Protein AF-A0A2U3B488-F1 (afdb_monomer)

Structure (mmCIF, N/CA/C/O backbone):
data_AF-A0A2U3B488-F1
#
_entry.id   AF-A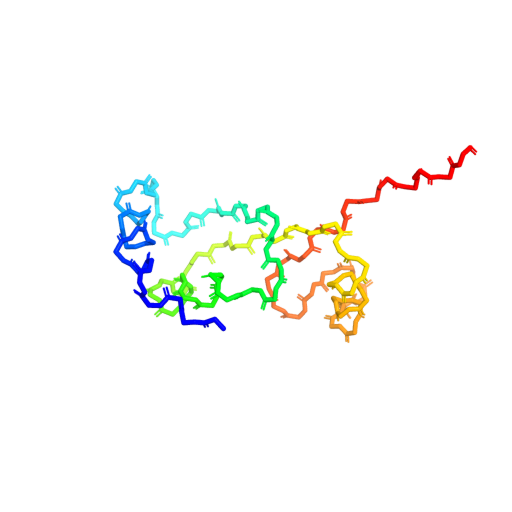0A2U3B488-F1
#
loop_
_atom_site.group_PDB
_atom_site.id
_atom_site.type_symbol
_atom_site.label_atom_id
_atom_site.label_alt_id
_atom_site.label_comp_id
_atom_site.label_asym_id
_atom_site.label_entity_id
_atom_site.label_seq_id
_atom_site.pdbx_PDB_ins_code
_atom_site.Cartn_x
_atom_site.Cartn_y
_atom_site.Cartn_z
_atom_site.occupancy
_atom_site.B_iso_or_equiv
_atom_site.auth_seq_id
_atom_site.auth_comp_id
_atom_site.auth_asym_id
_atom_site.auth_atom_id
_atom_site.pdbx_PDB_model_num
ATOM 1 N N .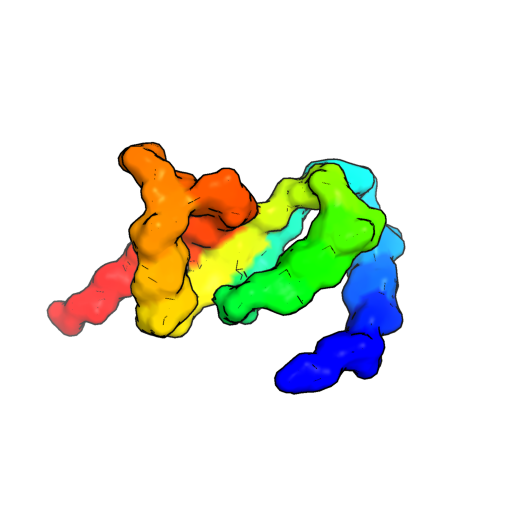 MET A 1 1 ? -6.171 1.213 -18.706 1.00 57.28 1 MET A N 1
ATOM 2 C CA . MET A 1 1 ? -6.682 -0.146 -18.449 1.00 57.28 1 MET A CA 1
ATOM 3 C C . MET A 1 1 ? -7.972 0.014 -17.700 1.00 57.28 1 MET A C 1
ATOM 5 O O . MET A 1 1 ? -8.002 0.814 -16.772 1.00 57.28 1 MET A O 1
ATOM 9 N N . ASP A 1 2 ? -8.992 -0.693 -18.153 1.00 66.81 2 ASP A N 1
ATOM 10 C CA . ASP A 1 2 ? -10.218 -0.872 -17.398 1.00 66.81 2 ASP A CA 1
ATOM 11 C C . ASP A 1 2 ? -9.978 -2.031 -16.422 1.00 66.81 2 ASP A C 1
ATOM 13 O O . ASP A 1 2 ? -9.640 -3.136 -16.851 1.00 66.81 2 ASP A O 1
ATOM 17 N N . PHE A 1 3 ? -9.989 -1.739 -15.123 1.00 72.31 3 PHE A N 1
ATOM 18 C CA . PHE A 1 3 ? -9.717 -2.731 -14.079 1.00 72.31 3 PHE A CA 1
ATOM 19 C C . PHE A 1 3 ? -11.003 -3.372 -13.558 1.00 72.31 3 PHE A C 1
ATOM 21 O O . PHE A 1 3 ? -10.911 -4.337 -12.800 1.00 72.31 3 PHE A O 1
ATOM 28 N N . ASP A 1 4 ? -12.171 -2.896 -14.002 1.00 79.56 4 ASP A N 1
ATOM 29 C CA . ASP A 1 4 ? -13.457 -3.309 -13.447 1.00 79.56 4 ASP A CA 1
ATOM 30 C C . ASP A 1 4 ? -13.747 -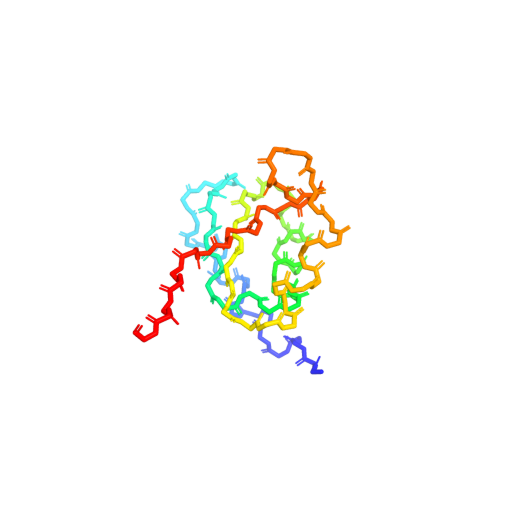4.793 -13.688 1.00 79.56 4 ASP A C 1
ATOM 32 O O . ASP A 1 4 ? -14.383 -5.443 -12.862 1.00 79.56 4 ASP A O 1
ATOM 36 N N . LEU A 1 5 ? -13.173 -5.363 -14.753 1.00 86.06 5 LEU A N 1
ATOM 37 C CA . LEU A 1 5 ? -13.244 -6.794 -15.062 1.00 86.06 5 LEU A CA 1
ATOM 38 C C . LEU A 1 5 ? -12.681 -7.690 -13.942 1.00 86.06 5 LEU A C 1
ATOM 40 O O . LEU A 1 5 ? -13.052 -8.856 -13.848 1.00 86.06 5 LEU A O 1
ATOM 44 N N . TYR A 1 6 ? -11.777 -7.169 -13.110 1.00 87.50 6 TYR A N 1
ATOM 45 C CA . TYR A 1 6 ? -11.136 -7.923 -12.031 1.00 87.50 6 TYR A CA 1
ATOM 46 C C . TYR A 1 6 ? -11.738 -7.625 -10.655 1.00 87.50 6 TYR A C 1
ATOM 48 O O . TYR A 1 6 ? -11.307 -8.236 -9.675 1.00 87.50 6 TYR A O 1
ATOM 56 N N . ASN A 1 7 ? -12.729 -6.731 -10.561 1.00 88.69 7 ASN A N 1
ATOM 57 C CA . ASN A 1 7 ? -13.302 -6.315 -9.279 1.00 88.69 7 ASN A CA 1
ATOM 58 C C . ASN A 1 7 ? -13.834 -7.503 -8.474 1.00 88.69 7 ASN A C 1
ATOM 60 O O . ASN A 1 7 ? -13.557 -7.573 -7.282 1.00 88.69 7 ASN A O 1
ATOM 64 N N . ASP A 1 8 ? -14.458 -8.488 -9.122 1.00 91.88 8 ASP A N 1
ATOM 65 C CA . ASP A 1 8 ? -14.940 -9.703 -8.452 1.00 91.88 8 ASP A CA 1
ATOM 66 C C . ASP A 1 8 ? -13.798 -10.500 -7.796 1.00 91.88 8 ASP A C 1
ATOM 68 O O . ASP A 1 8 ? -13.950 -11.041 -6.703 1.00 91.88 8 ASP A O 1
ATOM 72 N N . THR A 1 9 ? -12.613 -10.536 -8.420 1.00 92.69 9 THR A N 1
ATOM 73 C CA . THR A 1 9 ? -11.436 -11.212 -7.843 1.00 92.69 9 THR A CA 1
ATOM 74 C C . THR A 1 9 ? -10.854 -10.445 -6.658 1.00 92.69 9 THR A C 1
ATOM 76 O O . THR A 1 9 ? -10.379 -11.051 -5.698 1.00 92.69 9 THR A O 1
ATOM 79 N N . PHE A 1 10 ? -10.917 -9.112 -6.694 1.00 91.31 1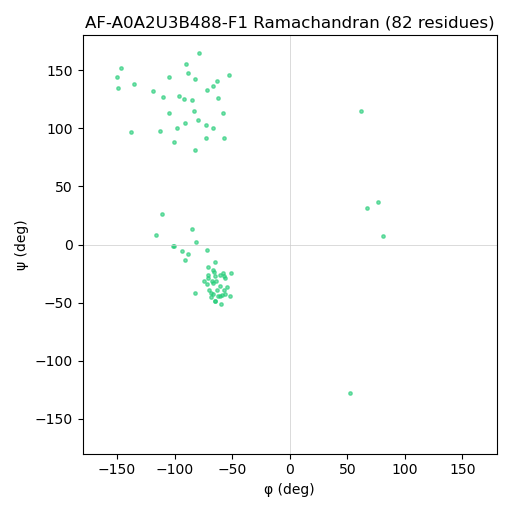0 PHE A N 1
ATOM 80 C CA . PHE A 1 10 ? -10.512 -8.265 -5.576 1.00 91.31 10 PHE A CA 1
ATOM 81 C C . PHE A 1 10 ? -11.541 -8.289 -4.443 1.00 91.31 10 PHE A C 1
ATOM 83 O O . PHE A 1 10 ? -11.161 -8.187 -3.282 1.00 91.31 10 PHE A O 1
ATOM 90 N N . ASP A 1 11 ? -12.823 -8.455 -4.760 1.00 91.81 11 ASP A N 1
ATOM 91 C CA . ASP A 1 11 ? -13.886 -8.615 -3.773 1.00 91.81 11 ASP A CA 1
ATOM 92 C C . ASP A 1 11 ? -13.729 -9.959 -3.041 1.00 91.81 11 ASP A C 1
ATOM 94 O O . ASP A 1 11 ? -13.689 -9.975 -1.813 1.00 91.81 11 ASP A O 1
ATOM 98 N N . ALA A 1 12 ? -13.465 -11.052 -3.766 1.00 94.44 12 ALA A N 1
ATOM 99 C CA . ALA A 1 12 ? -13.157 -12.357 -3.169 1.00 94.44 12 ALA A CA 1
ATOM 100 C C . ALA A 1 12 ? -11.896 -12.347 -2.280 1.00 94.44 12 ALA A C 1
ATOM 102 O O . ALA A 1 12 ? -11.769 -13.150 -1.356 1.00 94.44 12 ALA A O 1
ATOM 103 N N . PHE A 1 13 ? -10.951 -11.432 -2.526 1.00 93.94 13 PHE A N 1
ATOM 104 C CA . PHE A 1 13 ? -9.791 -11.261 -1.650 1.00 93.94 13 PHE A CA 1
ATOM 105 C C . PHE A 1 13 ? -10.190 -10.788 -0.242 1.00 93.94 13 PHE A C 1
ATOM 107 O O . PHE A 1 13 ? -9.534 -11.171 0.724 1.00 93.94 13 PHE A O 1
ATOM 114 N N . PHE A 1 14 ? -11.270 -10.014 -0.088 1.00 92.75 14 PHE A N 1
ATOM 115 C CA . PHE A 1 14 ? -11.737 -9.593 1.238 1.00 92.75 14 PHE A CA 1
ATOM 116 C C . PHE A 1 14 ? -12.270 -10.754 2.075 1.00 92.75 14 PHE A C 1
ATOM 118 O O . PHE A 1 14 ? -12.085 -10.741 3.291 1.00 92.75 14 PHE A O 1
ATOM 125 N N . ASP A 1 15 ? -12.856 -11.766 1.438 1.00 93.19 15 ASP A N 1
ATOM 126 C CA . ASP A 1 15 ? -13.421 -12.931 2.129 1.00 93.19 15 ASP A CA 1
ATOM 127 C C . ASP A 1 15 ? -12.348 -13.789 2.814 1.00 93.19 15 ASP A C 1
ATOM 129 O O . ASP A 1 15 ? -12.643 -14.529 3.752 1.00 93.19 15 ASP A O 1
ATOM 133 N N . VAL A 1 16 ? -11.092 -13.685 2.366 1.00 94.25 16 VAL A N 1
ATOM 134 C CA . VAL A 1 16 ? -9.957 -14.433 2.928 1.00 94.25 16 VAL A CA 1
ATOM 135 C C . VAL A 1 16 ? -9.097 -13.606 3.885 1.00 94.25 16 VAL A C 1
ATOM 137 O O . VAL A 1 16 ? -8.127 -14.129 4.439 1.00 94.25 16 VAL A O 1
ATOM 140 N N . LEU A 1 17 ? -9.414 -12.323 4.094 1.00 93.31 17 LEU A N 1
ATOM 141 C CA . LEU A 1 17 ? -8.669 -11.496 5.038 1.00 93.31 17 LEU A CA 1
ATOM 142 C C . LEU A 1 17 ? -8.979 -11.919 6.483 1.00 93.31 17 LEU A C 1
ATOM 144 O O . LEU A 1 17 ? -10.145 -12.032 6.855 1.00 93.31 17 LEU A O 1
ATOM 148 N N . PRO A 1 18 ? -7.952 -12.095 7.334 1.00 89.81 18 PRO A N 1
ATOM 149 C CA . PRO A 1 18 ? -8.153 -12.563 8.705 1.00 89.81 18 PRO A CA 1
ATOM 150 C C . PRO A 1 18 ? -8.806 -11.503 9.603 1.00 89.81 18 PRO A C 1
ATOM 152 O O . PRO A 1 18 ? -9.439 -11.840 10.600 1.00 89.81 18 PRO A O 1
ATOM 155 N N . GLU A 1 19 ? -8.631 -10.220 9.270 1.00 92.69 19 GLU A N 1
ATOM 156 C CA . GLU A 1 19 ? -9.057 -9.084 10.084 1.00 92.69 19 GLU A CA 1
ATOM 157 C C . GLU A 1 19 ? -9.475 -7.899 9.204 1.00 92.69 19 GLU A C 1
ATOM 159 O O . GLU A 1 19 ? -8.942 -7.684 8.114 1.00 92.69 19 GLU A O 1
ATOM 164 N N . ALA A 1 20 ? -10.378 -7.056 9.711 1.00 89.25 20 ALA A N 1
ATOM 165 C CA . ALA A 1 20 ? -10.844 -5.870 8.989 1.00 89.25 20 ALA A CA 1
ATOM 166 C C . ALA A 1 20 ? -9.744 -4.809 8.772 1.00 89.25 20 ALA A C 1
ATOM 168 O O . ALA A 1 20 ? -9.846 -3.993 7.860 1.00 89.25 20 ALA A O 1
ATOM 169 N N . ASN A 1 21 ? -8.703 -4.793 9.603 1.00 92.31 21 ASN A N 1
ATOM 170 C CA . ASN A 1 21 ? -7.547 -3.890 9.534 1.00 92.31 21 ASN A CA 1
ATOM 171 C C . ASN A 1 21 ? -6.259 -4.629 9.135 1.00 92.31 21 ASN A C 1
ATOM 173 O O . ASN A 1 21 ? -5.160 -4.205 9.512 1.00 92.31 21 ASN A O 1
ATOM 177 N N . ALA A 1 22 ? -6.405 -5.739 8.404 1.00 93.81 22 ALA A N 1
ATOM 178 C CA . ALA A 1 22 ? -5.297 -6.582 7.987 1.00 93.81 22 ALA A CA 1
ATOM 179 C C . ALA A 1 22 ? -4.187 -5.791 7.276 1.00 93.81 22 ALA A C 1
ATOM 181 O O . ALA A 1 22 ? -4.430 -4.835 6.528 1.00 93.81 22 ALA A O 1
ATOM 182 N N . SER A 1 23 ? -2.954 -6.243 7.498 1.00 91.19 23 SER A N 1
ATOM 183 C CA . SER A 1 23 ? -1.772 -5.753 6.798 1.00 91.19 23 SER A CA 1
ATOM 184 C C . SER A 1 23 ? -1.604 -6.495 5.476 1.00 91.19 23 SER A C 1
ATOM 186 O O . SER A 1 23 ? -1.509 -7.721 5.459 1.00 91.19 23 SER A O 1
ATOM 188 N N . VAL A 1 24 ? -1.542 -5.756 4.369 1.00 90.69 24 VAL A N 1
ATOM 189 C CA . VAL A 1 24 ? -1.458 -6.306 3.008 1.00 90.69 24 VAL A CA 1
ATOM 190 C C . VAL A 1 24 ? -0.162 -5.845 2.348 1.00 90.69 24 VAL A C 1
ATOM 192 O O . VAL A 1 24 ? 0.161 -4.657 2.375 1.00 90.69 24 VAL A O 1
ATOM 195 N N . LEU A 1 25 ? 0.572 -6.775 1.736 1.00 90.88 25 LEU A N 1
ATOM 196 C CA . LEU A 1 25 ? 1.748 -6.479 0.918 1.00 90.88 25 LEU A CA 1
ATOM 197 C C . LEU A 1 25 ? 1.400 -6.629 -0.570 1.00 90.88 25 LEU A C 1
ATOM 199 O O . LEU A 1 25 ? 1.153 -7.734 -1.042 1.00 90.88 25 LEU A O 1
ATOM 203 N N . ASP A 1 26 ? 1.416 -5.516 -1.299 1.00 88.62 26 ASP A N 1
ATOM 204 C CA . ASP A 1 26 ? 1.166 -5.430 -2.741 1.00 88.62 26 ASP A CA 1
ATOM 205 C C . ASP A 1 26 ? 2.508 -5.395 -3.497 1.00 88.62 26 ASP A C 1
ATOM 207 O O . ASP A 1 26 ? 3.201 -4.371 -3.534 1.00 88.62 26 ASP A O 1
ATOM 211 N N . ILE A 1 27 ? 2.921 -6.546 -4.037 1.00 90.00 27 ILE A N 1
ATOM 212 C CA . ILE A 1 27 ? 4.181 -6.711 -4.776 1.00 90.00 27 ILE A CA 1
ATOM 213 C C . ILE A 1 27 ? 3.926 -6.478 -6.267 1.00 90.00 27 ILE A C 1
ATOM 215 O O . ILE A 1 27 ? 3.111 -7.162 -6.876 1.00 90.00 27 ILE A O 1
ATOM 219 N N . GLY A 1 28 ? 4.681 -5.565 -6.874 1.00 89.00 28 GLY A N 1
ATOM 220 C CA . GLY A 1 28 ? 4.402 -5.081 -8.227 1.00 89.00 28 GLY A CA 1
ATOM 221 C C . GLY A 1 28 ? 3.245 -4.082 -8.248 1.00 89.00 28 GLY A C 1
ATOM 222 O O . GLY A 1 28 ? 2.445 -4.085 -9.182 1.00 89.00 28 GLY A O 1
ATOM 223 N N . CYS A 1 29 ? 3.142 -3.237 -7.216 1.00 86.38 29 CYS A N 1
ATOM 224 C CA . CYS A 1 29 ? 1.982 -2.367 -7.002 1.00 86.38 29 CYS A CA 1
ATOM 225 C C . CYS A 1 29 ? 1.784 -1.300 -8.095 1.00 86.38 29 CYS A C 1
ATOM 227 O O . CYS A 1 29 ? 0.719 -0.673 -8.187 1.00 86.38 29 CYS A O 1
ATOM 229 N N . GLY A 1 30 ? 2.803 -1.054 -8.926 1.00 86.94 30 GLY A N 1
ATOM 230 C CA . GLY A 1 30 ? 2.753 -0.117 -10.035 1.00 86.94 30 GLY A CA 1
ATOM 231 C C . GLY A 1 30 ? 2.275 1.271 -9.605 1.00 86.94 30 GLY A C 1
ATOM 232 O O . GLY A 1 30 ? 2.775 1.882 -8.661 1.00 86.94 30 GLY A O 1
ATOM 233 N N . SER A 1 31 ? 1.269 1.789 -10.310 1.00 82.19 31 SER A N 1
ATOM 234 C CA . SER A 1 31 ? 0.646 3.085 -10.019 1.00 82.19 31 SER A CA 1
ATOM 235 C C . SER A 1 31 ? -0.459 3.031 -8.954 1.00 82.19 31 SER A C 1
ATOM 237 O O . SER A 1 31 ? -1.205 4.006 -8.819 1.00 82.19 31 SER A O 1
ATOM 239 N N . ARG A 1 32 ? -0.576 1.924 -8.203 1.00 84.81 32 ARG A N 1
ATOM 240 C CA . ARG A 1 32 ? -1.502 1.739 -7.071 1.00 84.81 32 ARG A CA 1
ATOM 241 C 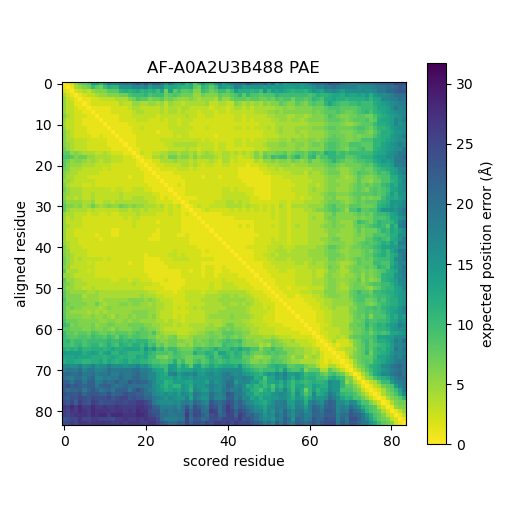C . ARG A 1 32 ? -2.994 1.705 -7.433 1.00 84.81 32 ARG A C 1
ATOM 243 O O . ARG A 1 32 ? -3.821 2.147 -6.638 1.00 84.81 32 ARG A O 1
ATOM 250 N N . ASN A 1 33 ? -3.375 1.223 -8.618 1.00 87.12 33 ASN A N 1
ATOM 251 C CA . ASN A 1 33 ? -4.802 1.144 -8.981 1.00 87.12 33 ASN A CA 1
ATOM 252 C C . ASN A 1 33 ? -5.549 0.120 -8.113 1.00 87.12 33 ASN A C 1
ATOM 254 O O . ASN A 1 33 ? -6.610 0.436 -7.585 1.00 87.12 33 ASN A O 1
ATOM 258 N N . ILE A 1 34 ? -4.939 -1.047 -7.878 1.00 89.00 34 ILE A N 1
ATOM 259 C CA . ILE A 1 34 ? -5.492 -2.089 -7.001 1.00 89.00 34 ILE A CA 1
ATOM 260 C C . ILE A 1 34 ? -5.547 -1.584 -5.556 1.00 89.00 34 ILE A C 1
ATOM 262 O O . ILE A 1 34 ? -6.600 -1.620 -4.932 1.00 89.00 34 ILE A O 1
ATOM 266 N N . THR A 1 35 ? -4.455 -1.000 -5.048 1.00 88.62 35 THR A N 1
ATOM 267 C CA . THR A 1 35 ? -4.426 -0.376 -3.714 1.00 88.62 35 THR A CA 1
ATOM 268 C C . THR A 1 35 ? -5.566 0.634 -3.520 1.00 88.62 35 THR A C 1
ATOM 270 O O . THR A 1 35 ? -6.219 0.635 -2.481 1.00 88.62 35 THR A O 1
ATOM 273 N N . LYS A 1 36 ? -5.827 1.495 -4.518 1.00 87.12 36 LYS A N 1
ATOM 274 C CA . LYS A 1 36 ? -6.934 2.467 -4.473 1.00 87.12 36 LYS A CA 1
ATOM 275 C C . LYS A 1 36 ? -8.294 1.777 -4.399 1.00 87.12 36 LYS A C 1
ATOM 277 O O . LYS A 1 36 ? -9.121 2.199 -3.597 1.00 87.12 36 LYS A O 1
ATOM 282 N N . TYR A 1 37 ? -8.511 0.735 -5.201 1.00 90.19 37 TYR A N 1
ATOM 283 C CA . TYR A 1 37 ? -9.745 -0.048 -5.164 1.00 90.19 37 TYR A CA 1
ATOM 284 C C . TYR A 1 37 ? -9.961 -0.669 -3.779 1.00 90.19 37 TYR A C 1
ATOM 286 O O . TYR A 1 37 ? -10.992 -0.428 -3.150 1.00 90.19 37 TYR A O 1
ATOM 294 N N . LEU A 1 38 ? -8.948 -1.366 -3.254 1.00 90.81 38 LEU A N 1
ATOM 295 C CA . LEU A 1 38 ? -9.026 -2.032 -1.954 1.00 90.81 38 LEU A CA 1
ATOM 296 C C . LEU A 1 38 ? -9.333 -1.047 -0.814 1.00 90.81 38 LEU A C 1
ATOM 298 O O . LEU A 1 38 ? -10.199 -1.318 0.013 1.00 90.81 38 LEU A O 1
ATOM 302 N N . LEU A 1 39 ? -8.693 0.125 -0.802 1.00 90.19 39 LEU A N 1
ATOM 303 C CA . LEU A 1 39 ? -8.947 1.161 0.208 1.00 90.19 39 LEU A CA 1
ATOM 304 C C . LEU A 1 39 ? -10.305 1.848 0.047 1.00 90.19 39 LEU A C 1
ATOM 306 O O . LEU A 1 39 ? -10.881 2.288 1.039 1.00 90.19 39 LEU A O 1
ATOM 310 N N . SER A 1 40 ? -10.832 1.938 -1.178 1.00 91.00 40 SER A N 1
ATOM 311 C CA . SER A 1 40 ? -12.181 2.470 -1.400 1.00 91.00 40 SER A CA 1
ATOM 312 C C . SER A 1 40 ? -13.262 1.558 -0.811 1.00 91.00 40 SER A C 1
ATOM 314 O O . SER A 1 40 ? -14.272 2.053 -0.317 1.00 91.00 40 SER A O 1
ATOM 316 N N . LYS A 1 41 ? -13.025 0.238 -0.819 1.00 91.69 41 LYS A N 1
ATOM 317 C CA . LYS A 1 41 ? -13.912 -0.774 -0.229 1.00 91.69 41 LYS A CA 1
ATOM 318 C C . LYS A 1 41 ? -13.699 -0.917 1.278 1.00 91.69 41 LYS A C 1
ATOM 320 O O . LYS A 1 41 ? -14.667 -1.001 2.028 1.00 91.69 41 LYS A O 1
ATOM 325 N N . ASN A 1 42 ? -12.446 -0.908 1.731 1.00 92.44 42 ASN A N 1
ATOM 326 C CA . ASN A 1 42 ? -12.096 -0.975 3.143 1.00 92.44 42 ASN A CA 1
ATOM 327 C C . ASN A 1 42 ? -10.956 0.004 3.486 1.00 92.44 42 ASN A C 1
ATOM 329 O O . ASN A 1 42 ? -9.775 -0.339 3.364 1.00 92.44 42 ASN A O 1
ATOM 333 N N . PRO A 1 43 ? -11.281 1.202 4.000 1.00 91.31 43 PRO A N 1
ATOM 334 C CA . PRO A 1 43 ? -10.282 2.219 4.324 1.00 91.31 43 PRO A CA 1
ATOM 335 C C . PRO A 1 43 ? -9.429 1.881 5.557 1.00 91.31 43 PRO A C 1
ATOM 337 O O . PRO A 1 43 ? -8.516 2.635 5.882 1.00 91.31 43 PRO A O 1
ATOM 340 N N . LYS A 1 44 ? -9.717 0.782 6.272 1.00 91.75 44 LYS A N 1
ATOM 341 C CA . LYS A 1 44 ? -8.954 0.358 7.460 1.00 91.75 44 LYS A CA 1
ATOM 342 C C . LYS A 1 44 ? -7.760 -0.540 7.132 1.00 91.75 44 LYS A C 1
ATOM 344 O O . LYS A 1 44 ? -6.983 -0.840 8.038 1.00 91.75 44 LYS A O 1
ATOM 349 N N . LEU A 1 45 ? -7.616 -0.993 5.884 1.00 91.38 45 LEU A N 1
ATOM 350 C CA . LEU A 1 45 ? -6.492 -1.839 5.487 1.00 91.38 45 LEU A CA 1
ATOM 351 C C . LEU A 1 45 ? -5.154 -1.114 5.637 1.00 91.38 45 LEU A C 1
ATOM 353 O O . LEU A 1 45 ? -5.008 0.050 5.269 1.00 91.38 45 LEU A O 1
ATOM 357 N N . GLN A 1 46 ? -4.146 -1.846 6.105 1.00 89.88 46 GLN A N 1
ATOM 358 C CA . GLN A 1 46 ? -2.778 -1.350 6.213 1.00 89.88 46 GLN A CA 1
ATOM 359 C C . GLN A 1 46 ? -1.959 -1.870 5.033 1.00 89.88 46 GLN A C 1
ATOM 361 O O . GLN A 1 46 ? -1.354 -2.939 5.095 1.00 89.88 46 GLN A O 1
ATOM 366 N N . ILE A 1 47 ? -1.965 -1.128 3.924 1.00 88.00 47 ILE A N 1
ATOM 367 C CA . ILE A 1 47 ? -1.338 -1.590 2.679 1.00 88.00 47 ILE A CA 1
ATOM 368 C C . ILE A 1 47 ? 0.084 -1.045 2.528 1.00 88.00 47 ILE A C 1
ATOM 370 O O . ILE A 1 47 ? 0.323 0.166 2.577 1.00 88.00 47 ILE A O 1
ATOM 374 N N . THR A 1 48 ? 1.020 -1.958 2.284 1.00 86.81 48 THR A N 1
ATOM 375 C CA . THR A 1 48 ? 2.402 -1.677 1.893 1.00 86.81 48 THR A CA 1
ATOM 376 C C . THR A 1 48 ? 2.600 -2.083 0.438 1.00 86.81 48 THR A C 1
ATOM 378 O O . THR A 1 48 ? 2.302 -3.213 0.069 1.00 86.81 48 THR A O 1
ATOM 381 N N . GLY A 1 49 ? 3.107 -1.174 -0.391 1.00 83.31 49 GLY A N 1
ATOM 382 C CA . GLY A 1 49 ? 3.410 -1.432 -1.797 1.00 83.31 49 GLY A CA 1
ATOM 383 C C . GLY A 1 49 ? 4.909 -1.587 -2.045 1.00 83.31 49 GLY A C 1
ATOM 384 O O . GLY A 1 49 ? 5.725 -0.881 -1.448 1.00 83.31 49 GLY A O 1
ATOM 385 N N . ALA A 1 50 ? 5.281 -2.467 -2.967 1.00 84.62 50 ALA A N 1
ATOM 386 C CA . ALA A 1 50 ? 6.647 -2.601 -3.460 1.00 84.62 50 ALA A CA 1
ATOM 387 C C . ALA A 1 50 ? 6.643 -2.727 -4.985 1.00 84.62 50 ALA A C 1
ATOM 389 O O . ALA A 1 50 ? 5.827 -3.448 -5.548 1.00 84.62 50 ALA A O 1
ATOM 390 N N . ASP A 1 51 ? 7.571 -2.053 -5.663 1.00 86.44 51 ASP A N 1
ATOM 391 C CA . ASP A 1 51 ? 7.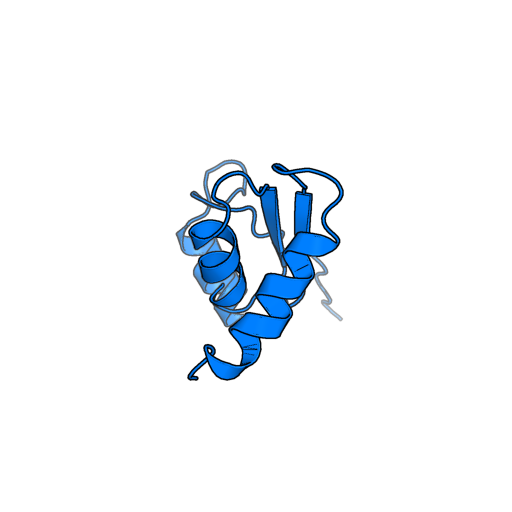713 -2.142 -7.117 1.00 86.44 51 ASP A CA 1
ATOM 392 C C . ASP A 1 51 ? 9.176 -1.918 -7.529 1.00 86.44 51 ASP A C 1
ATOM 394 O O . ASP A 1 51 ? 9.896 -1.129 -6.909 1.00 86.44 51 ASP A O 1
ATOM 398 N N . LEU A 1 52 ? 9.625 -2.624 -8.570 1.00 85.56 52 LEU A N 1
ATOM 399 C CA . LEU A 1 52 ? 11.002 -2.551 -9.075 1.00 85.56 52 LEU A CA 1
ATOM 400 C C . LEU A 1 52 ? 11.180 -1.491 -10.178 1.00 85.56 52 LEU A C 1
ATOM 402 O O . LEU A 1 52 ? 12.305 -1.128 -10.533 1.00 85.56 52 LEU A O 1
ATOM 406 N N . SER A 1 53 ? 10.089 -0.978 -10.740 1.00 85.88 53 SER A N 1
ATOM 407 C CA . SER A 1 53 ? 10.111 -0.020 -11.837 1.00 85.88 53 SER A CA 1
ATOM 408 C C . SER A 1 53 ? 10.788 1.284 -11.428 1.00 85.88 53 SER A C 1
ATOM 410 O O . SER A 1 53 ? 10.371 1.976 -10.496 1.00 85.88 53 SER A O 1
ATOM 412 N N . LYS A 1 54 ? 11.799 1.689 -12.206 1.00 83.94 54 LYS A N 1
ATOM 413 C CA . LYS A 1 54 ? 12.507 2.966 -12.020 1.00 83.94 54 LYS A CA 1
ATOM 414 C C . LYS A 1 54 ? 11.550 4.159 -12.001 1.00 83.94 54 LYS A C 1
ATOM 416 O O . LYS A 1 54 ? 11.759 5.085 -11.221 1.00 83.94 54 LYS A O 1
ATOM 421 N N . ASN A 1 55 ? 10.495 4.122 -12.816 1.00 84.94 55 ASN A N 1
ATOM 422 C CA . ASN A 1 55 ? 9.509 5.199 -12.893 1.00 84.94 55 ASN A CA 1
ATOM 423 C C . ASN A 1 55 ? 8.647 5.268 -11.627 1.00 84.94 55 ASN A C 1
ATOM 425 O O . ASN A 1 55 ? 8.387 6.364 -11.133 1.00 84.94 55 ASN A O 1
ATOM 429 N N . ILE A 1 56 ? 8.260 4.117 -11.067 1.00 83.75 56 ILE A N 1
ATOM 430 C CA . ILE A 1 56 ? 7.502 4.059 -9.811 1.00 83.75 56 ILE A CA 1
ATOM 431 C C . ILE A 1 56 ? 8.370 4.513 -8.641 1.00 83.75 56 ILE A C 1
ATOM 433 O O . ILE A 1 56 ? 7.934 5.332 -7.836 1.00 83.75 56 ILE A O 1
ATOM 437 N N . ILE A 1 57 ? 9.636 4.094 -8.603 1.00 79.31 57 ILE A N 1
ATOM 438 C CA . ILE A 1 57 ? 10.602 4.561 -7.601 1.00 79.31 57 ILE A CA 1
ATOM 439 C C . ILE A 1 57 ? 10.805 6.081 -7.705 1.00 79.31 57 ILE A C 1
ATOM 441 O O . ILE A 1 57 ? 10.818 6.779 -6.690 1.00 79.31 57 ILE A O 1
ATOM 445 N N . ALA A 1 58 ? 10.956 6.618 -8.919 1.00 83.19 58 ALA A N 1
ATOM 446 C CA . ALA A 1 58 ? 11.108 8.056 -9.137 1.00 83.19 58 ALA A CA 1
ATOM 447 C C . ALA A 1 58 ? 9.862 8.843 -8.705 1.00 83.19 58 ALA A C 1
ATOM 449 O O . ALA A 1 58 ? 9.990 9.915 -8.114 1.00 83.19 58 ALA A O 1
ATOM 450 N N . LEU A 1 59 ? 8.667 8.305 -8.961 1.00 80.50 59 LEU A N 1
ATOM 451 C CA . LEU A 1 59 ? 7.406 8.882 -8.505 1.00 80.50 59 LEU A CA 1
ATOM 452 C C . LEU A 1 59 ? 7.302 8.857 -6.975 1.00 80.50 59 LEU A C 1
ATOM 454 O O . LEU A 1 59 ? 7.018 9.891 -6.378 1.00 80.50 59 LEU A O 1
ATOM 458 N N . ALA A 1 60 ? 7.591 7.716 -6.344 1.00 77.62 60 ALA A N 1
ATOM 459 C CA . ALA A 1 60 ? 7.541 7.542 -4.893 1.00 77.62 60 ALA A CA 1
ATOM 460 C C . ALA A 1 60 ? 8.424 8.564 -4.167 1.00 77.62 60 ALA A C 1
ATOM 462 O O . ALA A 1 60 ? 7.979 9.195 -3.210 1.00 77.62 60 ALA A O 1
ATOM 463 N N . LYS A 1 61 ? 9.636 8.809 -4.687 1.00 78.00 61 LYS A N 1
ATOM 464 C CA . LYS A 1 61 ? 10.582 9.796 -4.143 1.00 78.00 61 LYS A CA 1
ATOM 465 C C . LYS A 1 61 ? 10.023 11.215 -4.035 1.00 78.00 61 LYS A C 1
ATOM 467 O O . LYS A 1 61 ? 10.433 11.942 -3.138 1.00 78.00 61 LYS A O 1
ATOM 472 N N . LYS A 1 62 ? 9.077 11.607 -4.897 1.00 81.81 62 LYS A N 1
ATOM 473 C CA . LYS A 1 62 ? 8.443 12.939 -4.846 1.00 81.81 62 LYS A CA 1
ATOM 474 C C . LYS A 1 62 ? 7.511 13.118 -3.646 1.00 81.81 62 LYS A C 1
ATOM 476 O O . LYS A 1 62 ? 7.199 14.249 -3.290 1.00 81.81 62 LYS A O 1
ATOM 481 N N . PHE A 1 63 ? 7.063 12.020 -3.043 1.00 76.81 63 PHE A N 1
ATOM 482 C CA . PHE A 1 63 ? 6.083 12.012 -1.957 1.00 76.81 63 PHE A CA 1
ATOM 483 C C . PHE A 1 63 ? 6.653 11.465 -0.642 1.00 76.81 63 PHE A C 1
ATOM 485 O O . PHE A 1 63 ? 5.891 11.251 0.306 1.00 76.81 63 PHE A O 1
ATOM 492 N N . LEU A 1 64 ? 7.971 11.235 -0.586 1.00 72.50 64 LEU A N 1
ATOM 493 C CA . LEU A 1 64 ? 8.657 10.801 0.624 1.00 72.50 64 LEU A CA 1
ATOM 494 C C . LEU A 1 64 ? 8.630 11.900 1.691 1.00 72.50 64 LEU A C 1
ATOM 496 O O . LEU A 1 64 ? 8.873 13.077 1.424 1.00 72.50 64 LEU A O 1
ATOM 500 N N . LYS A 1 65 ? 8.359 11.480 2.918 1.00 71.44 65 LYS A N 1
ATOM 501 C CA . LYS A 1 65 ? 8.607 12.198 4.157 1.00 71.44 65 LYS A CA 1
ATOM 502 C C . LYS A 1 65 ? 10.094 12.078 4.529 1.00 71.44 65 LYS A C 1
ATOM 504 O O . LYS A 1 65 ? 10.793 11.204 4.009 1.00 71.44 65 LYS A O 1
ATOM 509 N N . PRO A 1 66 ? 10.582 12.918 5.459 1.00 72.94 66 PRO A N 1
ATOM 510 C CA . PRO A 1 66 ? 11.973 12.878 5.916 1.00 72.94 66 PRO A CA 1
ATOM 511 C C . PRO A 1 66 ? 12.426 11.527 6.493 1.00 72.94 66 PRO A C 1
ATOM 513 O O . PRO A 1 66 ? 13.605 11.203 6.416 1.00 72.94 66 PRO A O 1
ATOM 516 N N . ASP A 1 67 ? 11.503 10.729 7.035 1.00 74.38 67 ASP A N 1
ATOM 517 C CA . ASP A 1 67 ? 11.759 9.385 7.578 1.00 74.38 67 ASP A CA 1
ATOM 518 C C . ASP A 1 67 ? 11.811 8.278 6.504 1.00 74.38 67 ASP A C 1
ATOM 520 O O . ASP A 1 67 ? 11.974 7.103 6.826 1.00 74.38 67 ASP A O 1
ATOM 524 N N . GLY A 1 68 ? 11.670 8.631 5.221 1.00 65.88 68 GLY A N 1
ATOM 525 C CA . GLY A 1 68 ? 11.660 7.676 4.113 1.00 65.88 68 GLY A CA 1
ATOM 526 C C . GLY A 1 68 ? 10.317 6.973 3.890 1.00 65.88 68 GLY A C 1
ATOM 527 O O . GLY A 1 68 ? 10.247 6.079 3.047 1.00 65.88 68 GLY A O 1
ATOM 528 N N . THR A 1 69 ? 9.250 7.375 4.586 1.00 62.31 69 THR A N 1
ATOM 529 C CA . THR A 1 69 ? 7.880 6.894 4.336 1.00 62.31 69 THR A CA 1
ATOM 530 C C . THR A 1 69 ? 7.163 7.776 3.317 1.00 62.31 69 THR A C 1
ATOM 532 O O . THR A 1 69 ? 7.508 8.936 3.146 1.00 62.31 69 THR A O 1
ATOM 535 N N . VAL A 1 70 ? 6.154 7.274 2.606 1.00 64.00 70 VAL A N 1
ATOM 536 C CA . VAL A 1 70 ? 5.354 8.101 1.681 1.00 64.00 70 VAL A CA 1
ATOM 537 C C . VAL A 1 70 ? 4.185 8.742 2.437 1.00 64.00 70 VAL A C 1
ATOM 539 O O . VAL A 1 70 ? 3.660 8.152 3.380 1.00 64.00 70 VAL A O 1
ATOM 542 N N . LYS A 1 71 ? 3.767 9.959 2.043 1.00 55.50 71 LYS A N 1
ATOM 543 C CA . LYS A 1 71 ? 2.669 10.714 2.691 1.00 55.50 71 LYS A CA 1
ATOM 544 C C . LYS A 1 71 ? 1.364 9.925 2.867 1.00 55.50 71 LYS A C 1
ATOM 546 O O . LYS A 1 71 ? 0.654 10.213 3.821 1.00 55.50 71 LYS A O 1
ATOM 551 N N . GLU A 1 72 ? 1.127 8.899 2.051 1.00 55.53 72 GLU A N 1
ATOM 552 C CA . GLU A 1 72 ? 0.138 7.848 2.294 1.00 55.53 72 GLU A CA 1
ATOM 553 C C . GLU A 1 72 ? 0.586 6.513 1.683 1.00 55.53 72 GLU A C 1
ATOM 555 O O . GLU A 1 72 ? 0.965 6.484 0.507 1.00 55.53 72 GLU A O 1
ATOM 560 N N . HIS A 1 73 ? 0.447 5.440 2.472 1.00 52.47 73 HIS A N 1
ATOM 561 C CA . HIS A 1 73 ? 0.708 4.030 2.153 1.00 52.47 73 HIS A CA 1
ATOM 562 C C . HIS A 1 73 ? 2.168 3.735 1.783 1.00 52.47 73 HIS A C 1
ATOM 564 O O . HIS A 1 73 ? 2.725 4.231 0.803 1.00 52.47 73 HIS A O 1
ATOM 570 N N . THR A 1 74 ? 2.807 2.948 2.644 1.00 48.00 74 THR A N 1
ATOM 571 C CA . THR A 1 74 ? 4.243 2.681 2.650 1.00 48.00 74 THR A CA 1
ATOM 572 C C . THR A 1 74 ? 4.685 2.085 1.316 1.00 48.00 74 THR A C 1
ATOM 574 O O . THR A 1 74 ? 4.314 0.964 0.991 1.00 48.00 74 THR A O 1
ATOM 577 N N . ILE A 1 75 ? 5.495 2.817 0.544 1.00 55.19 75 ILE A N 1
ATOM 578 C CA . ILE A 1 75 ? 6.248 2.246 -0.577 1.00 55.19 75 ILE A CA 1
ATOM 579 C C . ILE A 1 75 ? 7.599 1.801 -0.019 1.00 55.19 75 ILE A C 1
ATOM 581 O O . ILE A 1 75 ? 8.454 2.641 0.264 1.00 55.19 75 ILE A O 1
ATOM 585 N N . LEU A 1 76 ? 7.795 0.496 0.167 1.00 52.28 76 LEU A N 1
ATOM 586 C CA . LEU A 1 76 ? 9.101 -0.050 0.533 1.00 52.28 76 LEU A CA 1
ATOM 587 C C . LEU A 1 76 ? 9.964 -0.136 -0.725 1.00 52.28 76 LEU A C 1
ATOM 589 O O . LEU A 1 76 ? 9.777 -0.988 -1.592 1.00 52.28 76 LEU A O 1
ATOM 593 N N . ILE A 1 77 ? 10.943 0.762 -0.814 1.00 52.50 77 ILE A N 1
ATOM 594 C CA . ILE A 1 77 ? 12.024 0.670 -1.793 1.00 52.50 77 ILE A CA 1
ATOM 595 C C . ILE A 1 77 ? 12.946 -0.464 -1.335 1.00 52.50 77 ILE A C 1
ATOM 597 O O . ILE A 1 77 ? 13.758 -0.281 -0.426 1.00 52.50 77 ILE A O 1
ATOM 601 N N . LEU A 1 78 ? 12.852 -1.637 -1.968 1.00 38.78 78 LEU A N 1
ATOM 602 C CA . LEU A 1 78 ? 13.858 -2.684 -1.800 1.00 38.78 78 LEU A CA 1
ATOM 603 C C . LEU A 1 78 ? 15.175 -2.192 -2.404 1.00 38.78 78 LEU A C 1
ATOM 605 O O . LEU A 1 78 ? 15.398 -2.206 -3.615 1.00 38.78 78 LEU A O 1
ATOM 609 N N . LYS A 1 79 ? 16.068 -1.725 -1.533 1.00 36.38 79 LYS A N 1
ATOM 610 C CA . LYS A 1 79 ? 17.441 -1.400 -1.890 1.00 36.38 79 LYS A CA 1
ATOM 611 C C . LYS A 1 79 ? 18.187 -2.718 -2.110 1.00 36.38 79 LYS A C 1
ATOM 613 O O . LYS A 1 79 ? 18.782 -3.257 -1.186 1.00 36.38 79 LYS A O 1
ATOM 618 N N . LYS A 1 80 ? 18.221 -3.213 -3.348 1.00 37.84 80 LYS A N 1
ATOM 619 C CA . LYS A 1 80 ? 19.419 -3.908 -3.824 1.00 37.84 80 LYS A CA 1
ATOM 620 C C . LYS A 1 80 ? 20.045 -3.052 -4.908 1.00 37.84 80 LYS A C 1
ATOM 622 O O . LYS A 1 80 ? 19.623 -3.057 -6.060 1.00 37.84 80 LYS A O 1
ATOM 627 N N . GLN A 1 81 ? 21.045 -2.275 -4.492 1.00 39.94 81 GLN A N 1
ATOM 628 C CA . GLN A 1 81 ? 22.105 -1.856 -5.395 1.00 39.94 81 GLN A CA 1
ATOM 629 C C . GLN A 1 81 ? 22.729 -3.139 -5.947 1.00 39.94 81 GLN A C 1
ATOM 631 O O . GLN A 1 81 ? 23.602 -3.729 -5.324 1.00 39.94 81 GLN A O 1
ATOM 636 N N . LEU A 1 82 ? 22.233 -3.611 -7.084 1.00 37.16 82 LEU A N 1
ATOM 637 C CA . LEU A 1 82 ? 23.059 -4.386 -7.993 1.00 37.16 82 LEU A CA 1
ATOM 638 C C . LEU A 1 82 ? 23.832 -3.345 -8.799 1.00 37.16 82 LEU A C 1
ATOM 640 O O . LEU A 1 82 ? 23.399 -2.908 -9.863 1.00 37.16 82 LEU A O 1
ATOM 644 N N . GLN A 1 83 ? 24.914 -2.852 -8.200 1.00 32.56 83 GLN A N 1
ATOM 645 C CA . GLN A 1 83 ? 26.065 -2.457 -8.998 1.00 32.56 83 GLN A CA 1
ATOM 646 C C . GLN A 1 83 ? 26.866 -3.741 -9.278 1.00 32.56 83 GLN A C 1
ATOM 648 O O . GLN A 1 83 ? 26.853 -4.625 -8.415 1.00 32.56 83 GLN A O 1
ATOM 653 N N . PRO A 1 84 ? 27.438 -3.883 -10.486 1.00 41.16 84 PRO A N 1
ATOM 654 C CA . PRO A 1 84 ? 28.242 -5.043 -10.861 1.00 41.16 84 PRO A CA 1
ATOM 655 C C . PRO A 1 84 ? 29.467 -5.223 -9.961 1.00 41.16 84 PRO A C 1
ATOM 657 O O . PRO A 1 84 ? 29.959 -4.203 -9.423 1.00 41.16 84 PRO A O 1
#

pLDDT: mean 78.55, std 17.03, range [32.56, 94.44]

Mean predicted aligned error: 7.4 Å

Solvent-accessible surface area (backbone atoms only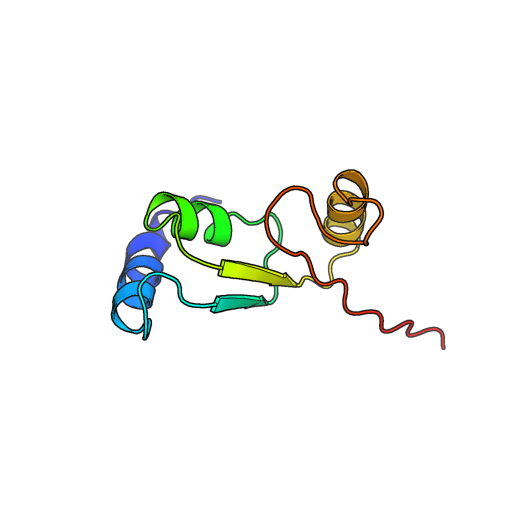 — not comparable to full-atom values): 5247 Å² total; per-residue (Å²): 133,85,63,71,88,48,45,68,63,58,53,56,51,59,79,72,50,93,47,83,57,40,76,42,81,38,79,66,35,68,92,37,64,66,60,50,52,51,38,74,78,39,75,55,47,44,52,34,32,28,54,89,49,68,68,50,50,57,54,48,62,78,43,47,44,97,87,64,41,34,86,70,60,41,54,54,77,81,84,70,84,79,6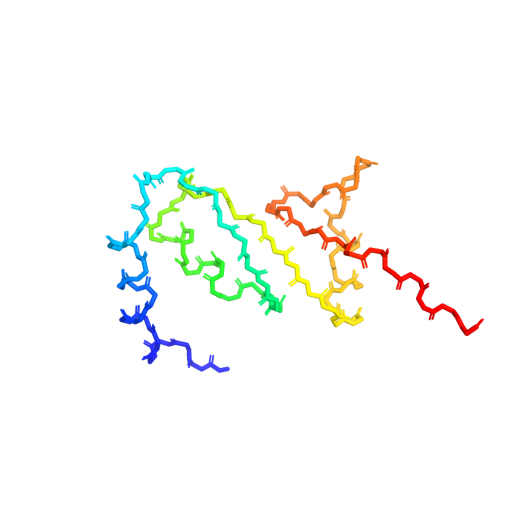8,137

Secondary structure (DSSP, 8-state):
---GGGHHHHHHHHHT-SSTT-EEEEET-TTSHHHHHHHHH-TT-EEEEE---HHHHHHHHTTB-TTS-BSSS-B---------

Foldseek 3Di:
DPCVVCVVVLVVVVVPAPDLLEEEEAEQCDPVPSVVSNCVVRVNYQYAYEHPDPVVVVVQVVQADPVRAGPDHGYDYPDDPPDD

Sequence (84 aa):
MDFDLYNDTFDAFFDVLPEANASVLDIGCGSRNITKYLLSKNPKLQITGADLSKNIIALAKKFLKPDGTVKEHTILILKKQLQP

Radius of gyration: 14.13 Å; Cα contacts (8 Å, |Δi|>4): 83; chains: 1; bounding bo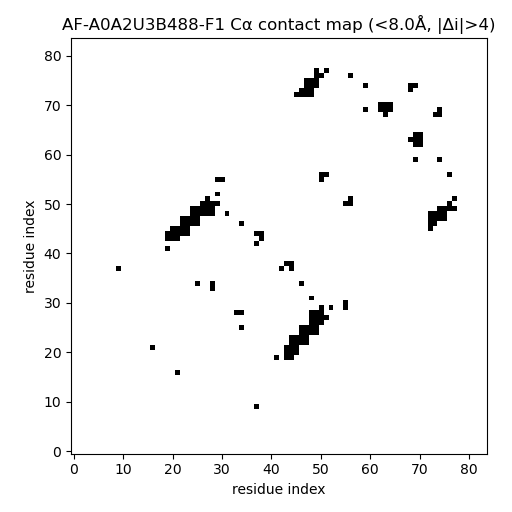x: 43×27×28 Å

Nearest PDB structures (foldseek):
  9fcs-assembly2_B  TM=7.361E-01  e=5.763E-04  Kitasatospora cystarginea
  9fd3-assembly1_A  TM=7.362E-01  e=5.388E-04  Kitasatospora cystarginea
  9fcq-assembly1_A  TM=7.395E-01  e=8.626E-04  Kitasatospora cystarginea
  9fcu-assembly4_D  TM=7.166E-01  e=7.050E-04  Kitasatospora cystarginea
  9fcx-assembly2_B  TM=6.899E-01  e=2.528E-03  Kitasatospora cystarginea